Protein AF-A0A533SWS5-F1 (afdb_monomer_lite)

Foldseek 3Di:
DDPQLPDEAEQPDQELVSSVVVLVVCPPVHNYYHYDPNHCVVVHCVSVVVSVVVVD

Secondary structure (DSSP, 8-state):
--SGGG-EEEE--SSHHHHHHHHHHHTTTSSEEEE-HHHHHHH-HHHHHHHHTTT-

Sequence (56 aa):
MTGRERVIFALDVDNSADALKWVDKLSGEVGVFKVGLELFVSEGPALVEKIAGRGE

Structure (mmCIF, N/CA/C/O backbone):
data_AF-A0A533SWS5-F1
#
_entry.id   AF-A0A533SWS5-F1
#
loop_
_atom_site.group_PDB
_atom_site.id
_at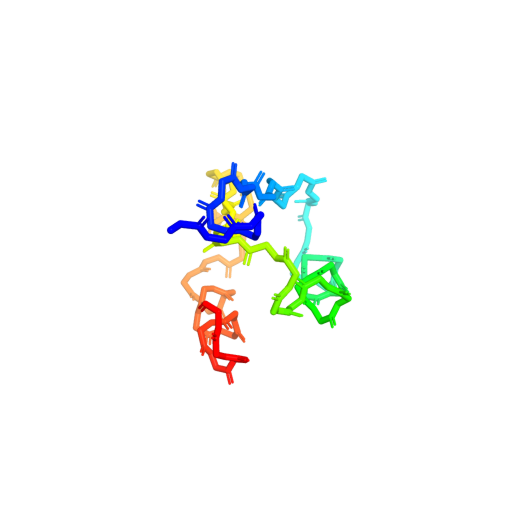om_site.type_symbol
_atom_site.label_atom_id
_atom_site.label_alt_id
_atom_site.label_comp_id
_atom_site.label_asym_id
_atom_site.label_entity_id
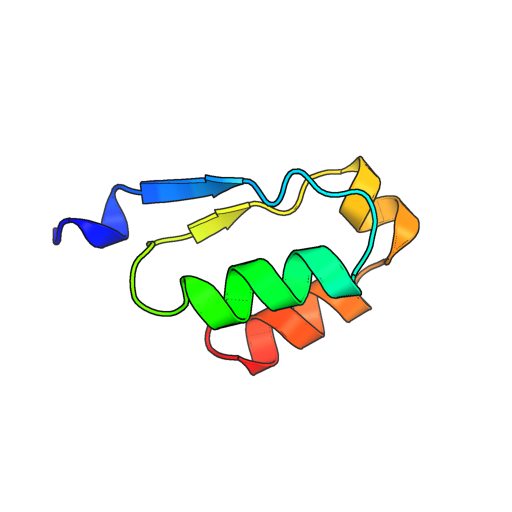_atom_site.label_seq_id
_atom_site.pdbx_PDB_ins_code
_atom_site.Cartn_x
_atom_site.Cartn_y
_atom_site.Cartn_z
_atom_site.occupancy
_atom_site.B_iso_or_equiv
_atom_site.auth_seq_id
_atom_site.auth_comp_id
_atom_site.auth_asym_id
_atom_site.auth_atom_id
_atom_site.pdbx_PDB_model_num
ATOM 1 N N . MET A 1 1 ? -12.442 12.563 14.871 1.00 62.44 1 MET A N 1
ATOM 2 C CA . MET A 1 1 ? -11.370 11.621 14.508 1.00 62.44 1 MET A CA 1
ATOM 3 C C . MET A 1 1 ? -11.715 10.243 15.031 1.00 62.44 1 MET A C 1
ATOM 5 O O . MET A 1 1 ? -11.806 10.076 16.247 1.00 62.44 1 MET A O 1
ATOM 9 N N . THR A 1 2 ? -11.970 9.302 14.131 1.00 85.50 2 THR A N 1
ATOM 10 C CA . THR A 1 2 ? -12.258 7.896 14.465 1.00 85.50 2 THR A CA 1
ATOM 11 C C . THR A 1 2 ? -10.957 7.116 14.706 1.00 85.50 2 THR A C 1
ATOM 13 O O . THR A 1 2 ? -9.864 7.646 14.504 1.00 85.50 2 THR A O 1
ATOM 16 N N . GLY A 1 3 ? -11.047 5.870 15.188 1.00 87.25 3 GLY A N 1
ATOM 17 C CA . GLY A 1 3 ? -9.872 5.009 15.388 1.00 87.25 3 GLY A CA 1
ATOM 18 C C . GLY A 1 3 ? -9.109 4.744 14.086 1.00 87.25 3 GLY A C 1
ATOM 19 O O . GLY A 1 3 ? -7.892 4.912 14.061 1.00 87.25 3 GLY A O 1
ATOM 20 N N . ARG A 1 4 ? -9.833 4.439 12.998 1.00 91.75 4 ARG A N 1
ATOM 21 C CA . ARG A 1 4 ? -9.254 4.130 11.680 1.00 91.75 4 ARG A CA 1
ATOM 22 C C . ARG A 1 4 ? -8.348 5.241 11.147 1.00 91.75 4 ARG A C 1
ATOM 24 O O . ARG A 1 4 ? -7.241 4.973 10.710 1.00 91.75 4 ARG A O 1
ATOM 31 N N . GLU A 1 5 ? -8.767 6.503 11.277 1.00 93.81 5 GLU A N 1
ATOM 32 C CA . GLU A 1 5 ? -8.060 7.680 10.735 1.00 93.81 5 GLU A CA 1
ATOM 33 C C . GLU A 1 5 ? -6.677 7.901 11.363 1.00 93.81 5 GLU A C 1
ATOM 35 O O . GLU A 1 5 ? -5.888 8.699 10.863 1.00 93.81 5 GLU A O 1
ATOM 40 N N . ARG A 1 6 ? -6.380 7.220 12.474 1.00 95.12 6 ARG A N 1
ATOM 41 C CA . ARG A 1 6 ? -5.088 7.292 13.166 1.00 95.12 6 ARG A CA 1
ATOM 42 C C . ARG A 1 6 ? -4.149 6.143 12.806 1.00 95.12 6 ARG A C 1
ATOM 44 O O . ARG A 1 6 ? -3.024 6.122 13.298 1.00 95.12 6 ARG A O 1
ATOM 51 N N . VAL A 1 7 ? -4.602 5.188 11.995 1.00 96.31 7 VAL A N 1
ATOM 52 C CA . VAL A 1 7 ? -3.836 3.997 11.632 1.00 96.31 7 VAL A CA 1
ATOM 53 C C . VAL A 1 7 ? -3.362 4.115 10.191 1.00 96.31 7 VAL A C 1
ATOM 55 O O . VAL A 1 7 ? -4.162 4.240 9.265 1.00 96.31 7 VAL A O 1
ATOM 58 N N . ILE A 1 8 ? -2.044 4.041 10.020 1.00 97.31 8 ILE A N 1
ATOM 59 C CA . ILE A 1 8 ? -1.386 3.883 8.724 1.00 97.31 8 ILE A CA 1
ATOM 60 C C . ILE A 1 8 ? -0.908 2.435 8.648 1.00 97.31 8 ILE A C 1
ATOM 62 O O . ILE A 1 8 ? -0.101 2.013 9.477 1.00 97.31 8 ILE A O 1
ATOM 66 N N . PHE A 1 9 ? -1.387 1.684 7.662 1.00 97.69 9 PHE A N 1
ATOM 67 C CA . PHE A 1 9 ? -0.931 0.323 7.402 1.00 97.69 9 PHE A CA 1
ATOM 68 C C . PHE A 1 9 ? 0.146 0.335 6.317 1.00 97.69 9 PHE A C 1
ATOM 70 O O . PHE A 1 9 ? -0.109 0.743 5.185 1.00 97.69 9 PHE A O 1
ATOM 77 N N . ALA A 1 10 ? 1.361 -0.092 6.652 1.00 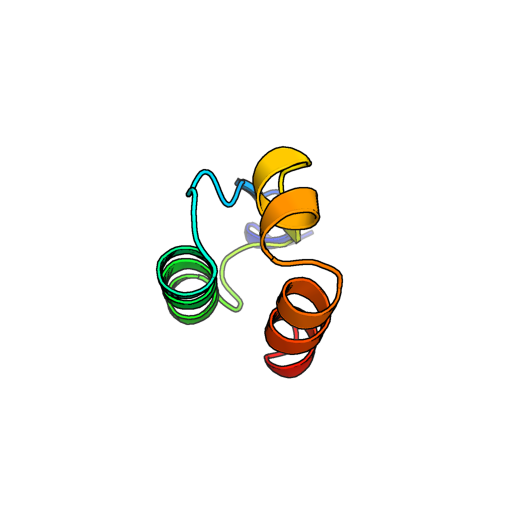97.62 10 ALA A N 1
ATOM 78 C CA . ALA A 1 10 ? 2.429 -0.244 5.670 1.00 97.62 10 ALA A CA 1
ATOM 79 C C . ALA A 1 10 ? 2.261 -1.563 4.905 1.00 97.62 10 ALA A C 1
ATOM 81 O O . ALA A 1 10 ? 2.207 -2.629 5.515 1.00 97.62 10 ALA A O 1
ATOM 82 N N . LEU A 1 11 ? 2.193 -1.487 3.575 1.00 97.38 11 LEU A N 1
ATOM 83 C CA . LEU A 1 11 ? 2.198 -2.657 2.697 1.00 97.38 11 LEU A CA 1
ATOM 84 C C . LEU A 1 11 ? 3.636 -3.172 2.559 1.00 97.38 11 LEU A C 1
ATOM 86 O O . LEU A 1 11 ? 4.327 -2.860 1.592 1.00 97.38 11 LEU A O 1
ATOM 90 N N . ASP A 1 12 ? 4.086 -3.905 3.575 1.00 94.06 12 ASP A N 1
ATOM 91 C CA . ASP A 1 12 ? 5.431 -4.485 3.672 1.00 94.06 12 ASP A CA 1
ATOM 92 C C . ASP A 1 12 ? 5.473 -5.878 3.026 1.00 94.06 12 ASP A C 1
ATOM 94 O O . ASP A 1 12 ? 5.503 -6.910 3.697 1.00 94.06 12 ASP A O 1
ATOM 98 N N . VAL A 1 13 ? 5.343 -5.896 1.700 1.00 94.50 13 VAL A N 1
ATOM 99 C CA . VAL A 1 13 ? 5.343 -7.095 0.850 1.00 94.50 13 VAL A CA 1
ATOM 100 C C . VAL A 1 13 ? 6.022 -6.777 -0.479 1.00 94.50 13 VAL A C 1
ATOM 102 O O . VAL A 1 13 ? 6.084 -5.618 -0.890 1.00 94.50 13 VAL A O 1
ATOM 105 N N . ASP A 1 14 ? 6.524 -7.803 -1.157 1.00 92.38 14 ASP A N 1
ATOM 106 C CA . ASP A 1 14 ? 7.376 -7.673 -2.345 1.00 92.38 14 ASP A CA 1
ATOM 107 C C . ASP A 1 14 ? 6.620 -7.745 -3.683 1.00 92.38 14 ASP A C 1
ATOM 109 O O . ASP A 1 14 ? 7.215 -7.509 -4.734 1.00 92.38 14 ASP A O 1
ATOM 113 N N . ASN A 1 15 ? 5.315 -8.043 -3.663 1.00 95.38 15 ASN A N 1
ATOM 114 C CA . ASN A 1 15 ? 4.517 -8.217 -4.873 1.00 95.38 15 ASN A CA 1
ATOM 115 C C . ASN A 1 15 ? 3.092 -7.647 -4.767 1.00 95.38 15 ASN A C 1
ATOM 117 O O . ASN A 1 15 ? 2.490 -7.553 -3.692 1.00 95.38 15 ASN A O 1
ATOM 121 N N . SER A 1 16 ? 2.519 -7.322 -5.929 1.00 97.00 16 SER A N 1
ATOM 122 C CA . SER A 1 16 ? 1.148 -6.811 -6.068 1.00 97.00 16 SER A CA 1
ATOM 123 C C . SER A 1 16 ? 0.083 -7.714 -5.440 1.00 97.00 16 SER A C 1
ATOM 125 O O . SER A 1 16 ? -0.900 -7.212 -4.896 1.00 97.00 16 SER A O 1
ATOM 127 N N . ALA A 1 17 ? 0.212 -9.038 -5.557 1.00 97.69 17 ALA A N 1
ATOM 128 C CA . ALA A 1 17 ? -0.847 -9.956 -5.140 1.00 97.69 17 ALA A CA 1
ATOM 129 C C . ALA A 1 17 ? -1.019 -9.948 -3.616 1.00 97.69 17 ALA A C 1
ATOM 131 O O . ALA A 1 17 ? -2.141 -9.816 -3.120 1.00 97.69 17 ALA A O 1
ATOM 132 N N . ASP A 1 18 ? 0.089 -10.007 -2.879 1.00 97.62 18 ASP A N 1
ATOM 133 C CA . ASP A 1 18 ? 0.072 -9.928 -1.422 1.00 97.62 18 ASP A CA 1
ATOM 134 C C . ASP A 1 18 ? -0.330 -8.534 -0.932 1.00 97.62 18 ASP A C 1
ATOM 136 O O . ASP A 1 18 ? -1.071 -8.420 0.047 1.00 97.62 18 ASP A O 1
ATOM 140 N N . ALA A 1 19 ? 0.070 -7.474 -1.642 1.00 98.19 19 ALA A N 1
ATOM 141 C CA . ALA A 1 19 ? -0.329 -6.111 -1.299 1.00 98.19 19 ALA A CA 1
ATOM 142 C C . ALA A 1 19 ? -1.851 -5.947 -1.388 1.00 98.19 19 ALA A C 1
ATOM 144 O O . ALA A 1 19 ? -2.494 -5.505 -0.435 1.00 98.19 19 ALA A O 1
ATOM 145 N N . LEU A 1 20 ? -2.443 -6.377 -2.504 1.00 98.31 20 LEU A N 1
ATOM 146 C CA . LEU A 1 20 ? -3.886 -6.293 -2.720 1.00 98.31 20 LEU A CA 1
ATOM 147 C C . LEU A 1 20 ? -4.666 -7.176 -1.744 1.00 98.31 20 LEU A C 1
ATOM 149 O O . LEU A 1 20 ? -5.714 -6.758 -1.266 1.00 98.31 20 LEU A O 1
ATOM 153 N N . LYS A 1 21 ? -4.130 -8.342 -1.365 1.00 98.25 21 LYS A N 1
ATOM 154 C CA . LYS A 1 21 ? -4.731 -9.199 -0.334 1.00 98.25 21 LYS A CA 1
ATOM 155 C C . LYS A 1 21 ? -4.838 -8.495 1.022 1.00 98.25 21 LYS A C 1
ATOM 157 O O . LYS A 1 21 ? -5.829 -8.680 1.728 1.00 98.25 21 LYS A O 1
ATOM 162 N N . TRP A 1 22 ? -3.834 -7.706 1.405 1.00 98.31 22 TRP A N 1
ATOM 163 C CA . TRP A 1 22 ? -3.888 -6.914 2.636 1.00 98.31 22 TRP A CA 1
ATOM 164 C C . TRP A 1 22 ? -4.851 -5.737 2.534 1.00 98.31 22 TRP A C 1
ATOM 166 O O . TRP A 1 22 ? -5.592 -5.497 3.486 1.00 98.31 22 TRP A O 1
ATOM 176 N N . VAL A 1 23 ? -4.881 -5.053 1.387 1.00 98.19 23 VAL A N 1
ATOM 177 C CA . VAL A 1 23 ? -5.843 -3.972 1.125 1.00 98.19 23 VAL A CA 1
ATOM 178 C C . VAL A 1 23 ? -7.273 -4.494 1.219 1.00 98.19 23 VAL A C 1
ATOM 180 O O . VAL A 1 23 ? -8.061 -3.961 1.992 1.00 98.19 23 VAL A O 1
ATOM 183 N N . ASP A 1 24 ? -7.584 -5.599 0.541 1.00 97.94 24 ASP A N 1
ATOM 184 C CA . ASP A 1 24 ? -8.916 -6.215 0.569 1.00 97.94 24 ASP A CA 1
ATOM 185 C C . ASP A 1 24 ? -9.330 -6.628 1.993 1.00 97.94 24 ASP A C 1
ATOM 187 O O . ASP A 1 24 ? -10.503 -6.560 2.354 1.00 97.94 24 ASP A O 1
ATOM 191 N N . LYS A 1 25 ? -8.369 -7.040 2.829 1.00 97.81 25 LYS A N 1
ATOM 192 C CA . LYS A 1 25 ? -8.626 -7.467 4.210 1.00 97.81 25 LYS A CA 1
ATOM 193 C C . LYS A 1 25 ? -8.847 -6.306 5.184 1.00 97.81 25 L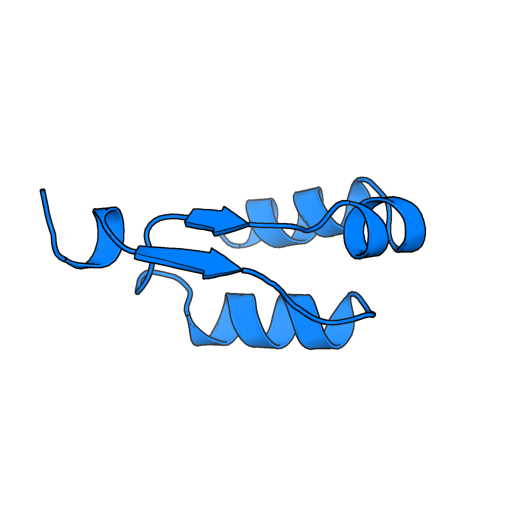YS A C 1
ATOM 195 O O . LYS A 1 25 ? -9.532 -6.499 6.185 1.00 97.81 25 LYS A O 1
ATOM 200 N N . LEU A 1 26 ? -8.210 -5.161 4.952 1.00 97.06 26 LEU A N 1
ATOM 201 C CA . LEU A 1 26 ? -8.166 -4.039 5.899 1.00 97.06 26 LEU A CA 1
ATOM 202 C C . LEU A 1 26 ? -8.878 -2.782 5.384 1.00 97.06 26 LEU A C 1
ATOM 204 O O . LEU A 1 26 ? -8.843 -1.746 6.051 1.00 97.06 26 LEU A O 1
ATOM 208 N N . SER A 1 27 ? -9.511 -2.867 4.215 1.00 96.38 27 SER A N 1
ATOM 209 C CA . SER A 1 27 ? -10.320 -1.795 3.645 1.00 96.38 27 SER A CA 1
ATOM 210 C C . SER A 1 27 ? -11.374 -1.325 4.648 1.00 96.38 27 SER A C 1
ATOM 212 O O . SER A 1 27 ? -12.037 -2.126 5.309 1.00 96.38 27 SER A O 1
ATOM 214 N N . GLY A 1 28 ? -11.479 -0.009 4.816 1.00 94.19 28 GLY A N 1
ATOM 215 C CA . GLY A 1 28 ? -12.367 0.618 5.796 1.00 94.19 28 GLY A CA 1
ATOM 216 C C . GLY A 1 28 ? -11.904 0.578 7.263 1.00 94.19 28 GLY A C 1
ATOM 217 O O . GLY A 1 28 ? -12.406 1.388 8.048 1.00 94.19 28 GLY A O 1
ATOM 218 N N . GLU A 1 29 ? -10.939 -0.272 7.630 1.00 95.38 29 GLU A N 1
ATOM 219 C CA . GLU A 1 29 ? -10.436 -0.433 9.008 1.00 95.38 29 GLU A CA 1
ATOM 220 C C . GLU A 1 29 ? -9.257 0.497 9.336 1.00 95.38 29 GLU A C 1
ATOM 222 O O . GLU A 1 29 ? -9.040 0.862 10.496 1.00 95.38 29 GLU A O 1
ATOM 227 N N . VAL A 1 30 ? -8.499 0.913 8.318 1.00 96.88 30 VAL A N 1
ATOM 228 C CA . VAL A 1 30 ? -7.352 1.825 8.448 1.00 96.88 30 VAL A CA 1
ATOM 229 C C . VAL A 1 30 ? -7.590 3.118 7.677 1.00 96.88 30 VAL A C 1
ATOM 231 O O . VAL A 1 30 ? -8.484 3.210 6.843 1.00 96.88 30 VAL A O 1
ATOM 234 N N . GLY A 1 31 ? -6.834 4.160 8.012 1.00 96.19 31 GLY A N 1
ATOM 235 C CA . GLY A 1 31 ? -6.983 5.473 7.392 1.00 96.19 31 GLY A CA 1
ATOM 236 C C . GLY A 1 31 ? -6.137 5.641 6.137 1.00 96.19 31 GLY A C 1
ATOM 237 O O . GLY A 1 31 ? -6.495 6.433 5.273 1.00 96.19 31 GLY A O 1
ATOM 238 N N . VAL A 1 32 ? -4.997 4.948 6.064 1.00 97.00 32 VAL A N 1
ATOM 239 C CA . VAL A 1 32 ? -4.045 5.056 4.952 1.00 97.00 32 VAL A CA 1
ATOM 240 C C . VAL A 1 32 ? -3.351 3.718 4.730 1.00 97.00 32 VAL A C 1
ATOM 242 O O . VAL A 1 32 ? -2.793 3.149 5.672 1.00 97.00 32 VAL A O 1
ATOM 245 N N . PHE A 1 33 ? -3.278 3.281 3.474 1.00 98.19 33 PHE A N 1
ATOM 246 C CA . PHE A 1 33 ? -2.328 2.264 3.028 1.00 98.19 33 PHE A CA 1
ATOM 247 C C . PHE A 1 33 ? -1.055 2.930 2.500 1.00 98.19 33 PHE A C 1
ATOM 249 O O . PHE A 1 33 ? -1.078 3.704 1.545 1.00 98.19 33 PHE A O 1
ATOM 256 N N . LYS A 1 34 ? 0.088 2.640 3.123 1.00 97.81 34 LYS A N 1
ATOM 257 C CA . LYS A 1 34 ? 1.394 3.153 2.699 1.00 97.81 34 LYS A CA 1
ATOM 258 C C . LYS A 1 34 ? 2.064 2.140 1.774 1.00 97.81 34 LYS A C 1
ATOM 260 O O . LYS A 1 34 ? 2.519 1.095 2.232 1.00 97.81 34 LYS A O 1
ATOM 265 N N . VAL A 1 35 ? 2.189 2.496 0.499 1.00 97.31 35 VAL A N 1
ATOM 266 C CA . VAL A 1 35 ? 2.995 1.758 -0.485 1.00 97.31 35 VAL A CA 1
ATOM 267 C C . VAL A 1 35 ? 4.471 2.145 -0.316 1.00 97.31 35 VAL A C 1
ATOM 269 O O . VAL A 1 35 ? 4.816 3.330 -0.333 1.00 97.31 35 VAL A O 1
ATOM 272 N N . GLY A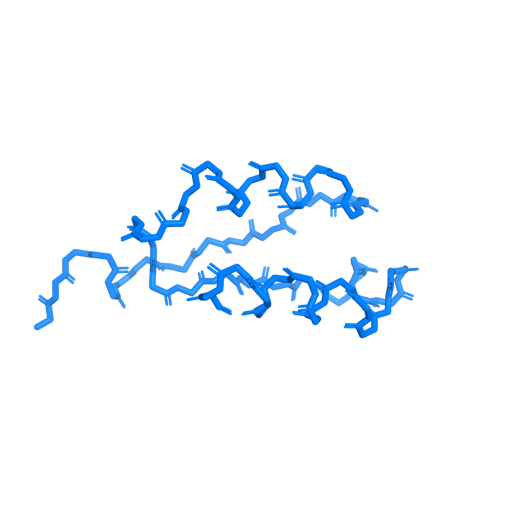 1 36 ? 5.340 1.156 -0.097 1.00 94.81 36 GLY A N 1
ATOM 273 C CA . GLY A 1 36 ? 6.791 1.352 -0.019 1.00 94.81 36 GLY A CA 1
ATOM 274 C C . GLY A 1 36 ? 7.424 1.637 -1.387 1.00 94.81 36 GLY A C 1
ATOM 275 O O . GLY A 1 36 ? 6.870 1.269 -2.420 1.00 94.81 36 GLY A O 1
ATOM 276 N N . LEU A 1 37 ? 8.601 2.276 -1.404 1.00 94.81 37 LEU A N 1
ATOM 277 C CA . LEU A 1 37 ? 9.297 2.626 -2.653 1.00 94.81 37 LEU A CA 1
ATOM 278 C C . LEU A 1 37 ? 9.693 1.388 -3.468 1.00 94.81 37 LEU A C 1
ATOM 280 O O . LEU A 1 37 ? 9.557 1.407 -4.682 1.00 94.81 37 LEU A O 1
ATOM 284 N N . GLU A 1 38 ? 10.161 0.325 -2.815 1.00 94.88 38 GLU A N 1
ATOM 285 C CA . GLU A 1 38 ? 10.562 -0.920 -3.483 1.00 94.88 38 GLU A CA 1
ATOM 286 C C . GLU A 1 38 ? 9.385 -1.569 -4.218 1.00 94.88 38 GLU A C 1
ATOM 288 O O . GLU A 1 38 ? 9.452 -1.782 -5.428 1.00 94.88 38 GLU A O 1
ATOM 293 N N . LEU A 1 39 ? 8.267 -1.766 -3.512 1.00 96.44 39 LEU A N 1
ATOM 294 C CA . LEU A 1 39 ? 7.028 -2.279 -4.090 1.00 96.44 39 LEU A CA 1
ATOM 295 C C . LEU A 1 39 ? 6.514 -1.375 -5.223 1.00 96.44 39 LEU A C 1
ATOM 297 O O . LEU A 1 39 ? 6.116 -1.871 -6.274 1.00 96.44 39 LEU A O 1
ATOM 301 N N . PHE A 1 40 ? 6.573 -0.049 -5.052 1.00 96.94 40 PHE A N 1
ATOM 302 C CA . PHE A 1 40 ? 6.176 0.896 -6.099 1.00 96.94 40 PHE A CA 1
ATOM 303 C C . PHE A 1 40 ? 7.077 0.826 -7.336 1.00 96.94 40 PHE A C 1
ATOM 305 O O . PHE A 1 40 ? 6.581 0.898 -8.453 1.00 96.94 40 PHE A O 1
ATOM 312 N N . VAL A 1 41 ? 8.393 0.697 -7.168 1.00 96.12 41 VAL A N 1
ATOM 313 C CA . VAL A 1 41 ? 9.333 0.595 -8.294 1.00 96.12 41 VAL A CA 1
ATOM 314 C C . VAL A 1 41 ? 9.175 -0.741 -9.023 1.00 96.12 41 VAL A C 1
ATOM 316 O O . VAL A 1 41 ? 9.268 -0.763 -10.248 1.00 96.12 41 VAL A O 1
ATOM 319 N N . SER A 1 42 ? 8.909 -1.829 -8.294 1.00 96.25 42 SER A N 1
ATOM 320 C CA . SER A 1 42 ? 8.683 -3.165 -8.860 1.00 96.25 42 SER A CA 1
ATOM 321 C C . SER A 1 42 ? 7.373 -3.254 -9.655 1.00 96.25 42 SER A C 1
ATOM 323 O O . SER A 1 42 ? 7.360 -3.710 -10.796 1.00 96.25 42 SER A O 1
ATOM 325 N N . GLU A 1 43 ? 6.267 -2.781 -9.075 1.00 97.56 43 GLU A N 1
ATOM 326 C CA . GLU A 1 43 ? 4.914 -2.978 -9.622 1.00 97.56 43 GLU A CA 1
ATOM 327 C C . GLU A 1 43 ? 4.391 -1.770 -10.416 1.00 97.56 43 GLU A C 1
ATOM 329 O O . GLU A 1 43 ? 3.441 -1.870 -11.198 1.00 97.56 43 GLU A O 1
ATOM 334 N N . GLY A 1 44 ? 5.013 -0.609 -10.222 1.00 96.56 44 GLY A N 1
ATOM 335 C CA . GLY A 1 44 ? 4.670 0.639 -10.883 1.00 96.56 44 GLY A CA 1
ATOM 336 C C . GLY A 1 44 ? 3.340 1.265 -10.432 1.00 96.56 44 GLY A C 1
ATOM 337 O O . GLY A 1 44 ? 2.678 0.806 -9.494 1.00 96.56 44 GLY A O 1
ATOM 338 N N . PRO A 1 45 ? 2.905 2.330 -11.133 1.00 97.31 45 PRO A N 1
ATOM 339 C CA . PRO A 1 45 ? 1.664 3.048 -10.832 1.00 97.31 45 PRO A CA 1
ATOM 340 C C . PRO A 1 45 ? 0.401 2.180 -10.895 1.00 97.31 45 PRO A C 1
ATOM 342 O O . PRO A 1 45 ? -0.561 2.452 -10.181 1.00 97.31 45 PRO A O 1
ATOM 345 N N . ALA A 1 46 ? 0.414 1.105 -11.689 1.00 97.81 46 ALA A N 1
ATOM 346 C CA . ALA A 1 46 ? -0.722 0.201 -11.842 1.00 97.81 46 ALA A CA 1
ATOM 347 C C . ALA A 1 46 ? -1.158 -0.444 -10.513 1.00 97.81 46 ALA A C 1
ATOM 349 O O . ALA A 1 46 ? -2.341 -0.728 -10.326 1.00 97.81 46 ALA A O 1
ATOM 350 N N . LEU A 1 47 ? -0.233 -0.672 -9.570 1.00 97.75 47 LEU A N 1
ATOM 351 C CA . LEU A 1 47 ? -0.593 -1.125 -8.225 1.00 97.75 47 LEU A CA 1
ATOM 352 C C . LEU A 1 47 ? -1.413 -0.062 -7.486 1.00 97.75 47 LEU A C 1
ATOM 354 O O . LEU A 1 47 ? -2.452 -0.379 -6.913 1.00 97.75 47 LEU A O 1
ATOM 358 N N . VAL A 1 48 ? -0.980 1.198 -7.535 1.00 97.44 48 VAL A N 1
ATOM 359 C CA . VAL A 1 48 ? -1.672 2.316 -6.878 1.00 97.44 48 VAL A CA 1
ATOM 360 C C . VAL A 1 48 ? -3.067 2.507 -7.469 1.00 97.44 48 VAL A C 1
ATOM 362 O O . VAL A 1 48 ? -4.027 2.654 -6.723 1.00 97.44 48 VAL A O 1
ATOM 365 N N . GLU A 1 49 ? -3.209 2.416 -8.792 1.00 98.31 49 GLU A N 1
ATOM 366 C CA . GLU A 1 49 ? -4.511 2.478 -9.471 1.00 98.31 49 GLU A CA 1
ATOM 367 C C . GLU A 1 49 ? -5.454 1.350 -9.026 1.00 98.31 49 GLU A C 1
ATOM 369 O O . GLU A 1 49 ? -6.643 1.583 -8.807 1.00 98.31 49 GLU A O 1
ATOM 374 N N . LYS A 1 50 ? -4.936 0.128 -8.835 1.00 98.06 50 LYS A N 1
ATOM 375 C CA . LYS A 1 50 ? -5.726 -1.004 -8.319 1.00 98.06 50 LYS A CA 1
ATOM 376 C C . LYS A 1 50 ? -6.165 -0.802 -6.869 1.00 98.06 50 LYS A C 1
ATOM 378 O O . LYS A 1 50 ? -7.257 -1.253 -6.522 1.00 98.06 50 LYS A O 1
ATOM 383 N N . ILE A 1 51 ? -5.327 -0.183 -6.035 1.00 97.75 51 ILE A N 1
ATOM 384 C CA . ILE A 1 51 ? -5.664 0.161 -4.644 1.00 97.75 51 ILE A CA 1
ATOM 385 C C . ILE A 1 51 ? -6.739 1.255 -4.638 1.00 97.75 51 ILE A C 1
ATOM 387 O O . ILE A 1 51 ? -7.805 1.043 -4.071 1.00 97.75 51 ILE A O 1
ATOM 391 N N . ALA A 1 52 ? -6.537 2.338 -5.391 1.00 97.00 52 ALA A N 1
ATOM 392 C CA . ALA A 1 52 ? -7.510 3.424 -5.534 1.00 97.00 52 ALA A CA 1
ATOM 393 C C . ALA A 1 52 ? -8.864 2.944 -6.079 1.00 97.00 52 ALA A C 1
ATOM 395 O O . ALA A 1 52 ? -9.923 3.369 -5.620 1.00 97.00 52 ALA A O 1
ATOM 396 N N . GLY A 1 53 ? -8.852 1.992 -7.017 1.00 97.31 53 GLY A N 1
ATOM 397 C CA . GLY A 1 53 ? -10.062 1.359 -7.546 1.00 97.31 53 GLY A CA 1
ATOM 398 C C . GLY A 1 53 ? -10.882 0.575 -6.511 1.00 97.31 53 GLY A C 1
ATOM 399 O O . GLY A 1 53 ? -12.035 0.251 -6.785 1.00 97.31 53 GLY A O 1
ATOM 400 N N . ARG A 1 54 ? -10.319 0.282 -5.330 1.00 95.31 54 ARG A N 1
ATOM 401 C CA . ARG A 1 54 ? -11.019 -0.337 -4.189 1.00 95.31 54 ARG A CA 1
ATOM 402 C C . ARG A 1 54 ? -11.623 0.686 -3.225 1.00 95.31 54 ARG A C 1
ATOM 404 O O . ARG A 1 54 ? -12.305 0.285 -2.289 1.00 95.31 54 ARG A O 1
ATOM 411 N N . GLY A 1 55 ? -11.428 1.981 -3.477 1.00 94.62 55 GLY A N 1
ATOM 412 C CA . GLY A 1 55 ? -11.903 3.059 -2.610 1.00 94.62 55 GLY A CA 1
ATOM 413 C C . GLY A 1 55 ? -10.945 3.424 -1.475 1.00 94.62 55 GLY A C 1
ATOM 414 O O . GLY A 1 55 ? -11.390 4.042 -0.509 1.00 94.62 55 GLY A O 1
ATOM 415 N N . GLU A 1 56 ? -9.667 3.052 -1.598 1.00 94.62 56 GLU A N 1
ATOM 416 C CA . GLU A 1 56 ? -8.590 3.316 -0.629 1.00 94.62 56 GLU A CA 1
ATOM 417 C C . GLU A 1 56 ? -7.547 4.317 -1.144 1.00 94.62 56 GLU A C 1
ATOM 419 O O . GLU A 1 56 ? -7.337 4.383 -2.377 1.00 94.62 56 GLU A O 1
#

pLDDT: mean 95.57, std 5.09, range [62.44, 98.31]

Radius of gyratio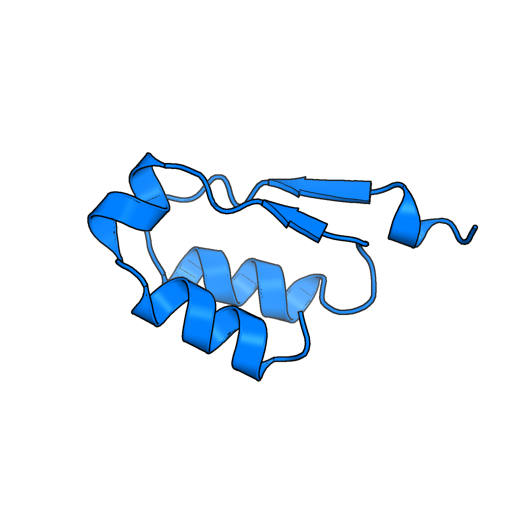n: 10.89 Å; chains: 1; bounding box: 23×22×27 Å